Protein AF-A0A3P6R070-F1 (afdb_monomer)

Radius of gyration: 17.07 Å; Cα contacts (8 Å, |Δi|>4): 160; chains: 1; bounding box: 41×32×47 Å

Sequence (135 aa):
MCGYCHNPNDAPEKCVQHISDAIQIIYDHVPRVIVSLTVMLHLEVLRLTDSGHFFCTELHVDECGCESDKGYNNSFLLTSHYHITQACVDYANREIALGNSGKFDKEDFTLVVQPFFRDIVTPPMKVKKFACKLI

InterPro domains:
  IPR038885 Phospholipase B1, membrane-associated [PTHR21325] (1-126)

Organism: Cylicostephanus goldi (NCBI:txid71465)

Mean predicted aligned error: 6.94 Å

Secondary structure (DSSP, 8-state):
-TTTTT-GGGSHHHHHHHHHHHHHHHHHH-SSEEEEEEPPP-TTHHHHHHTT-HHHHHHHHHH-HHHH---TTSHHHHHHHHHHHHHHHHHHHHHHHHHHT-TT-BTTEEEEEE-TTTT--S----SS-------

Structure (mmCIF, N/CA/C/O backbone):
data_AF-A0A3P6R070-F1
#
_entry.id   AF-A0A3P6R070-F1
#
loop_
_atom_site.group_PDB
_atom_site.id
_atom_site.type_symbol
_atom_site.label_atom_id
_atom_site.label_alt_id
_atom_site.label_comp_id
_atom_site.label_asym_id
_atom_site.label_entity_id
_atom_site.label_seq_id
_atom_site.pdbx_PDB_ins_code
_atom_site.Cartn_x
_atom_site.Cartn_y
_atom_site.Cartn_z
_atom_site.occupancy
_atom_site.B_iso_or_equiv
_atom_site.auth_seq_id
_atom_site.auth_comp_id
_atom_site.auth_asym_id
_atom_site.auth_atom_id
_atom_site.pdbx_PDB_model_num
ATOM 1 N N . MET A 1 1 ? -1.897 1.462 -9.364 1.00 83.19 1 MET A N 1
ATOM 2 C CA . MET A 1 1 ? -0.465 1.738 -9.628 1.00 83.19 1 MET A CA 1
ATOM 3 C C . MET A 1 1 ? 0.030 1.273 -10.989 1.00 83.19 1 MET A C 1
ATOM 5 O O . MET A 1 1 ? 0.500 2.126 -11.725 1.00 83.19 1 MET A O 1
ATOM 9 N N . CYS A 1 2 ? -0.102 0.002 -11.383 1.00 84.19 2 CYS A N 1
ATOM 10 C CA . CYS A 1 2 ? 0.348 -0.451 -12.714 1.00 84.19 2 CYS A CA 1
ATOM 11 C C . CYS A 1 2 ? -0.357 0.228 -13.911 1.00 84.19 2 CYS A C 1
ATOM 13 O O . CYS A 1 2 ? 0.205 0.259 -14.996 1.00 84.19 2 CYS A O 1
ATOM 15 N N . GLY A 1 3 ? -1.542 0.822 -13.716 1.00 81.06 3 GLY A N 1
ATOM 16 C CA . GLY A 1 3 ? -2.233 1.663 -14.709 1.00 81.06 3 GLY A CA 1
ATOM 17 C C . GLY A 1 3 ? -1.981 3.174 -14.587 1.00 81.06 3 GLY A C 1
ATOM 18 O O . GLY A 1 3 ? -2.472 3.941 -15.413 1.00 81.06 3 GLY A O 1
ATOM 19 N N . TYR A 1 4 ? -1.202 3.625 -13.592 1.00 83.25 4 TYR A N 1
ATOM 20 C CA . TYR A 1 4 ? -1.056 5.050 -13.252 1.00 83.25 4 TYR A CA 1
ATOM 21 C C . TYR A 1 4 ? -0.528 5.903 -14.413 1.00 83.25 4 TYR A C 1
ATOM 23 O O . TYR A 1 4 ? -0.964 7.039 -14.581 1.00 83.25 4 TYR A O 1
ATOM 31 N N . CYS A 1 5 ? 0.354 5.353 -15.257 1.00 78.56 5 CYS A N 1
ATOM 32 C CA . CYS A 1 5 ? 0.891 6.090 -16.403 1.00 78.56 5 CYS A CA 1
ATOM 33 C C . CYS A 1 5 ? -0.148 6.357 -17.509 1.00 78.56 5 CYS A C 1
ATOM 35 O O . CYS A 1 5 ? 0.060 7.236 -18.343 1.00 78.56 5 CYS A O 1
ATOM 37 N N . HIS A 1 6 ? -1.274 5.637 -17.506 1.00 80.62 6 HIS A N 1
ATOM 38 C CA . HIS A 1 6 ? -2.334 5.757 -18.508 1.00 80.62 6 HIS A CA 1
ATOM 39 C C . HIS A 1 6 ? -3.631 6.346 -17.944 1.00 80.62 6 HIS A C 1
ATOM 41 O O . HIS A 1 6 ? -4.442 6.881 -18.701 1.00 80.62 6 HIS A O 1
ATOM 47 N N . ASN A 1 7 ? -3.845 6.257 -16.630 1.00 82.38 7 ASN A N 1
ATOM 48 C CA . ASN A 1 7 ? -5.106 6.616 -16.000 1.00 82.38 7 ASN A CA 1
ATOM 49 C C . ASN A 1 7 ? -4.891 7.430 -14.709 1.00 82.38 7 ASN A C 1
ATOM 51 O O . ASN A 1 7 ? -4.485 6.877 -13.684 1.00 82.38 7 ASN A O 1
ATOM 55 N N . PRO A 1 8 ? -5.265 8.723 -14.696 1.00 80.81 8 PRO A N 1
ATOM 56 C CA . PRO A 1 8 ? -5.205 9.565 -13.499 1.00 80.81 8 PRO A CA 1
ATOM 57 C C . PRO A 1 8 ? -6.110 9.101 -12.347 1.00 80.81 8 PRO A C 1
ATOM 59 O O . PRO A 1 8 ? -6.052 9.665 -11.254 1.00 80.81 8 PRO A O 1
ATOM 62 N N . ASN A 1 9 ? -7.012 8.141 -12.572 1.00 86.38 9 ASN A N 1
ATOM 63 C CA . ASN A 1 9 ? -7.806 7.536 -11.501 1.00 86.38 9 ASN A CA 1
ATOM 64 C C . ASN A 1 9 ? -7.038 6.487 -10.691 1.00 86.38 9 ASN A C 1
ATOM 66 O O . ASN A 1 9 ? -7.460 6.174 -9.584 1.00 86.38 9 ASN A O 1
ATOM 70 N N . ASP A 1 10 ? -5.886 6.037 -11.186 1.00 85.81 10 ASP A N 1
ATOM 71 C CA . ASP A 1 10 ? -4.997 5.105 -10.487 1.00 85.81 10 ASP A CA 1
ATOM 72 C C . ASP A 1 10 ? -3.898 5.836 -9.698 1.00 85.81 10 ASP A C 1
ATOM 74 O O . ASP A 1 10 ? -2.845 5.262 -9.405 1.00 85.81 10 ASP A O 1
ATOM 78 N N . ALA A 1 11 ? -4.130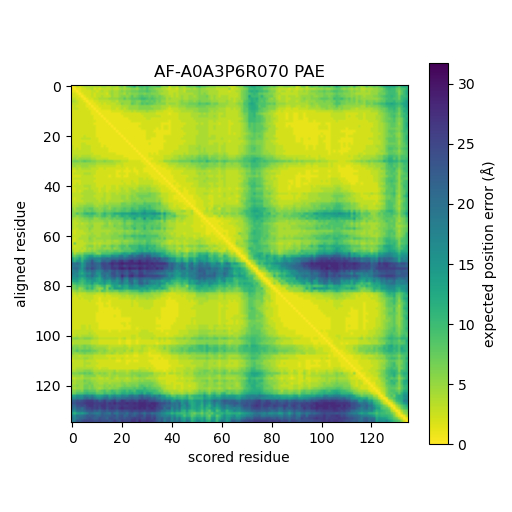 7.119 -9.403 1.00 89.81 11 ALA A N 1
ATOM 79 C CA . ALA A 1 11 ? -3.242 7.956 -8.617 1.00 89.81 11 ALA A CA 1
ATOM 80 C C . ALA A 1 11 ? -3.194 7.501 -7.147 1.00 89.81 11 ALA A C 1
ATOM 82 O O . ALA A 1 11 ? -4.201 7.014 -6.619 1.00 89.81 11 ALA A O 1
ATOM 83 N N . PRO A 1 12 ? -2.049 7.684 -6.462 1.00 94.12 12 PRO A N 1
ATOM 84 C CA . PRO A 1 12 ? -1.871 7.242 -5.082 1.00 94.12 12 PRO A CA 1
ATOM 85 C C . PRO A 1 12 ? -2.966 7.703 -4.119 1.00 94.12 12 PRO A C 1
ATOM 87 O O . PRO A 1 12 ? -3.409 6.921 -3.281 1.00 94.12 12 PRO A O 1
ATOM 90 N N . GLU A 1 13 ? -3.440 8.950 -4.228 1.00 94.69 13 GLU A N 1
ATOM 91 C CA . GLU A 1 13 ? -4.449 9.466 -3.300 1.00 94.69 13 GLU A CA 1
ATOM 92 C C . GLU A 1 13 ? -5.795 8.763 -3.477 1.00 94.69 13 GLU A C 1
ATOM 94 O O . GLU A 1 13 ? -6.410 8.376 -2.485 1.00 94.69 13 GLU A O 1
ATOM 99 N N . LYS A 1 14 ? -6.220 8.531 -4.723 1.00 94.94 14 LYS A N 1
ATOM 100 C CA . LYS A 1 14 ? -7.461 7.805 -5.030 1.00 94.94 14 LYS A CA 1
ATOM 101 C C . LYS A 1 14 ? -7.389 6.355 -4.592 1.00 94.94 14 LYS A C 1
ATOM 103 O O . LYS A 1 14 ? -8.334 5.852 -3.992 1.00 94.94 14 LYS A O 1
ATOM 108 N N . CYS A 1 15 ? -6.270 5.682 -4.848 1.00 94.75 15 CYS A N 1
ATOM 109 C CA . CYS A 1 15 ? -6.112 4.297 -4.426 1.00 94.75 15 CYS A CA 1
ATOM 110 C C . CYS A 1 15 ? -6.146 4.161 -2.893 1.00 94.75 15 CYS A C 1
ATOM 112 O O . CYS A 1 15 ? -6.842 3.287 -2.378 1.00 94.75 15 CYS A O 1
ATOM 114 N N . VAL A 1 16 ? -5.479 5.057 -2.154 1.00 97.31 16 VAL A N 1
ATOM 115 C CA . VAL A 1 16 ? -5.546 5.061 -0.682 1.00 97.31 16 VAL A CA 1
ATOM 116 C C . VAL A 1 16 ? -6.936 5.439 -0.172 1.00 97.31 16 VAL A C 1
ATOM 118 O O . VAL A 1 16 ? -7.382 4.879 0.830 1.00 97.31 16 VAL A O 1
ATOM 121 N N . GLN A 1 17 ? -7.662 6.318 -0.869 1.00 97.38 17 GLN A N 1
ATOM 122 C CA . GLN A 1 17 ? -9.060 6.595 -0.543 1.00 97.38 17 GLN A CA 1
ATOM 123 C C . GLN A 1 17 ? -9.915 5.328 -0.660 1.00 97.38 17 GLN A C 1
ATOM 125 O O . GLN A 1 17 ? -10.610 4.988 0.293 1.00 97.38 17 GLN A O 1
ATOM 130 N N . HIS A 1 18 ? -9.792 4.571 -1.755 1.00 97.00 18 HIS A N 1
ATOM 131 C CA . HIS A 1 18 ? -10.514 3.305 -1.918 1.00 97.00 18 HIS A CA 1
ATOM 132 C C . HIS A 1 18 ? -10.151 2.274 -0.837 1.00 97.00 18 HIS A C 1
ATOM 134 O O . HIS A 1 18 ? -11.029 1.559 -0.355 1.00 97.00 18 HIS A O 1
ATOM 140 N N . ILE A 1 19 ? -8.881 2.211 -0.411 1.00 97.69 19 ILE A N 1
ATOM 141 C CA . ILE A 1 19 ? -8.471 1.383 0.736 1.00 97.69 19 ILE A CA 1
ATOM 142 C C . ILE A 1 19 ? -9.187 1.844 2.007 1.00 97.69 19 ILE A C 1
ATOM 144 O O . ILE A 1 19 ? -9.739 1.020 2.733 1.00 97.69 19 ILE A O 1
ATOM 148 N N . SER A 1 20 ? -9.211 3.151 2.274 1.00 98.31 20 SER A N 1
ATOM 149 C CA . SER A 1 20 ? -9.909 3.713 3.432 1.00 98.31 20 SER A CA 1
ATOM 150 C C . SER A 1 20 ? -11.400 3.368 3.419 1.00 98.31 20 SER A C 1
ATOM 152 O O . SER A 1 20 ? -11.946 2.986 4.451 1.00 98.31 20 SER A O 1
ATOM 154 N N . ASP A 1 21 ? -12.048 3.451 2.257 1.00 98.44 21 ASP A N 1
ATOM 155 C CA . ASP A 1 21 ? -13.467 3.131 2.091 1.00 98.44 21 ASP A CA 1
ATOM 156 C C . ASP A 1 21 ? -13.733 1.636 2.324 1.00 98.44 21 ASP A C 1
ATOM 158 O O . ASP A 1 21 ? -14.673 1.269 3.029 1.00 98.44 21 ASP A O 1
ATOM 162 N N . ALA A 1 22 ? -12.868 0.756 1.812 1.00 98.31 22 ALA A N 1
ATOM 163 C CA . ALA A 1 22 ? -12.960 -0.680 2.063 1.00 98.31 22 ALA A CA 1
ATOM 164 C C . ALA A 1 22 ? -12.778 -1.017 3.554 1.00 98.31 22 ALA A C 1
ATOM 166 O O . ALA A 1 22 ? -13.545 -1.804 4.109 1.00 98.31 22 ALA A O 1
ATOM 167 N N . ILE A 1 23 ? -11.805 -0.394 4.228 1.00 98.25 23 ILE A N 1
ATOM 168 C CA . ILE A 1 23 ? -11.586 -0.577 5.670 1.00 98.25 23 ILE A CA 1
ATOM 169 C C . ILE A 1 23 ? -12.786 -0.055 6.467 1.00 98.25 23 ILE A C 1
ATOM 171 O O . ILE A 1 23 ? -13.177 -0.705 7.432 1.00 98.25 23 ILE A O 1
ATOM 175 N N . GLN A 1 24 ? -13.416 1.047 6.046 1.00 98.19 24 GLN A N 1
ATOM 176 C CA . GLN A 1 24 ? -14.638 1.559 6.673 1.00 98.19 24 GLN A CA 1
ATOM 177 C C . GLN A 1 24 ? -15.768 0.524 6.639 1.00 98.19 24 GLN A C 1
ATOM 179 O O . GLN A 1 24 ? -16.408 0.285 7.660 1.00 98.19 24 GLN A O 1
ATOM 184 N N . ILE A 1 25 ? -15.963 -0.161 5.508 1.00 98.38 25 ILE A N 1
ATOM 185 C CA . ILE A 1 25 ? -16.965 -1.233 5.406 1.00 98.38 25 ILE A CA 1
ATOM 186 C C . ILE A 1 25 ? -16.680 -2.337 6.432 1.00 98.38 25 ILE A C 1
ATOM 188 O O . ILE A 1 25 ? -17.602 -2.793 7.109 1.00 98.38 25 ILE A O 1
ATOM 192 N N . ILE A 1 26 ? -15.419 -2.757 6.580 1.00 97.81 26 ILE A N 1
ATOM 193 C CA . ILE A 1 26 ? -15.034 -3.777 7.568 1.00 97.81 26 ILE A CA 1
ATOM 194 C C . ILE A 1 26 ? -15.260 -3.246 8.991 1.00 97.81 26 ILE A C 1
ATOM 196 O O . ILE A 1 26 ? -15.826 -3.951 9.823 1.00 97.81 26 ILE A O 1
ATOM 200 N N . TYR A 1 27 ? -14.867 -2.001 9.256 1.00 97.12 27 TYR A N 1
ATOM 201 C CA . TYR A 1 27 ? -15.014 -1.331 10.548 1.00 97.12 27 TYR A CA 1
ATOM 202 C C . TYR A 1 27 ? -16.472 -1.277 11.020 1.00 97.12 27 TYR A C 1
ATOM 204 O O . TYR A 1 27 ? -16.741 -1.498 12.206 1.00 97.12 27 TYR A O 1
ATOM 212 N N . ASP A 1 28 ? -17.402 -1.042 10.093 1.00 97.06 28 ASP A N 1
ATOM 213 C CA . ASP A 1 28 ? -18.833 -0.913 10.374 1.00 97.06 28 ASP A CA 1
ATOM 214 C C . ASP A 1 28 ? -19.534 -2.267 10.578 1.00 97.06 28 ASP A C 1
ATOM 216 O O . ASP A 1 28 ? -20.506 -2.348 11.330 1.00 97.06 28 ASP A O 1
ATOM 220 N N . HIS A 1 29 ? -19.054 -3.340 9.936 1.00 97.50 29 HIS A N 1
ATOM 221 C CA . HIS A 1 29 ? -19.799 -4.606 9.844 1.00 97.50 29 HIS A CA 1
ATOM 222 C C . HIS A 1 29 ? -19.124 -5.813 10.507 1.00 97.50 29 HIS A C 1
ATOM 224 O O . HIS A 1 29 ? -19.788 -6.828 10.725 1.00 97.50 29 HIS A O 1
ATOM 230 N N . VAL A 1 30 ? -17.828 -5.745 10.824 1.00 97.00 30 VAL A N 1
ATOM 231 C CA . VAL A 1 30 ? -17.066 -6.887 11.350 1.00 97.00 30 VAL A CA 1
ATOM 232 C C . VAL A 1 30 ? -16.565 -6.581 12.766 1.00 97.00 30 VAL A C 1
ATOM 234 O O . VAL A 1 30 ? -15.633 -5.793 12.931 1.00 97.00 30 VAL A O 1
ATOM 237 N N . PRO A 1 31 ? -17.151 -7.197 13.809 1.00 94.81 31 PRO A N 1
ATOM 238 C CA . PRO A 1 31 ? -16.688 -7.014 15.181 1.00 94.81 31 PRO A CA 1
ATOM 239 C C . PRO A 1 31 ? -15.441 -7.860 15.469 1.00 94.81 31 PRO A C 1
ATOM 241 O O . PRO A 1 31 ? -15.327 -8.985 14.975 1.00 94.81 31 PRO A O 1
ATOM 244 N N . ARG A 1 32 ? -14.565 -7.378 16.363 1.00 96.12 32 ARG A N 1
ATOM 245 C CA . ARG A 1 32 ? -13.368 -8.100 16.854 1.00 96.12 32 ARG A CA 1
ATOM 246 C C . ARG A 1 32 ? -12.427 -8.543 15.731 1.00 96.12 32 ARG A C 1
ATOM 248 O O . ARG A 1 32 ? -12.164 -9.736 15.570 1.00 96.12 32 ARG A O 1
ATOM 255 N N . VAL A 1 33 ? -11.913 -7.589 14.959 1.00 96.75 33 VAL A N 1
ATOM 256 C CA . VAL A 1 33 ? -11.037 -7.872 13.812 1.00 96.75 33 VAL A CA 1
ATOM 257 C C . VAL A 1 33 ? -9.757 -7.043 13.838 1.00 96.75 33 VAL A C 1
ATOM 259 O O . VAL A 1 33 ? -9.730 -5.896 14.275 1.00 96.75 33 VAL A O 1
ATOM 262 N N . ILE A 1 34 ? -8.683 -7.652 13.345 1.00 96.56 34 ILE A N 1
ATOM 263 C CA . ILE A 1 34 ? -7.418 -6.983 13.059 1.00 96.56 34 ILE A CA 1
ATOM 264 C C . ILE A 1 34 ? -7.310 -6.902 11.541 1.00 96.56 34 ILE A C 1
ATOM 266 O O . ILE A 1 34 ? -7.248 -7.935 10.872 1.00 96.56 34 ILE A O 1
ATOM 270 N N . VAL A 1 35 ? -7.288 -5.690 10.996 1.00 97.44 35 VAL A N 1
ATOM 271 C CA . VAL A 1 35 ? -6.994 -5.473 9.578 1.00 97.44 35 VAL A CA 1
ATOM 272 C C . VAL A 1 35 ? -5.497 -5.222 9.443 1.00 97.44 35 VAL A C 1
ATOM 274 O O . VAL A 1 35 ? -4.980 -4.266 10.011 1.00 97.44 35 VAL A O 1
ATOM 277 N N . SER A 1 36 ? -4.791 -6.078 8.702 1.00 96.81 36 SER A N 1
ATOM 278 C CA . SER A 1 36 ? -3.372 -5.881 8.384 1.00 96.81 36 SER A CA 1
ATOM 279 C C . SER A 1 36 ? -3.241 -5.311 6.979 1.00 96.81 36 SER A C 1
ATOM 281 O O . SER A 1 36 ? -3.585 -5.986 6.010 1.00 96.81 36 SER A O 1
ATOM 283 N N . LEU A 1 37 ? -2.738 -4.085 6.867 1.00 96.94 37 LEU A N 1
ATOM 284 C CA . LEU A 1 37 ? -2.474 -3.417 5.598 1.00 96.94 37 LEU A CA 1
ATOM 285 C C . LEU A 1 37 ? -0.972 -3.444 5.311 1.00 96.94 37 LEU A C 1
ATOM 287 O O . LEU A 1 37 ? -0.183 -2.807 6.008 1.00 96.94 37 LEU A O 1
ATOM 291 N N . THR A 1 38 ? -0.567 -4.169 4.275 1.00 96.00 38 THR A N 1
ATOM 292 C CA . THR A 1 38 ? 0.792 -4.095 3.729 1.00 96.00 38 THR A CA 1
ATOM 293 C C . THR A 1 38 ? 0.879 -2.940 2.751 1.00 96.00 38 THR A C 1
ATOM 295 O O . THR A 1 38 ? 0.084 -2.886 1.816 1.00 96.00 38 THR A O 1
ATOM 298 N N . VAL A 1 39 ? 1.847 -2.051 2.953 1.00 95.88 39 VAL A N 1
ATOM 299 C CA . VAL A 1 39 ? 1.984 -0.860 2.109 1.00 95.88 39 VAL A CA 1
ATOM 300 C C . VAL A 1 39 ? 2.434 -1.190 0.685 1.00 95.88 39 VAL A C 1
ATOM 302 O O . VAL A 1 39 ? 3.010 -2.253 0.430 1.00 95.88 39 VAL A O 1
ATOM 305 N N . MET A 1 40 ? 2.239 -0.229 -0.214 1.00 94.12 40 MET A N 1
ATOM 306 C CA . MET A 1 40 ? 2.650 -0.280 -1.607 1.00 94.12 40 MET A CA 1
ATOM 307 C C . MET A 1 40 ? 4.131 -0.643 -1.749 1.00 94.12 40 MET A C 1
ATOM 309 O O . MET A 1 40 ? 5.012 -0.065 -1.105 1.00 94.12 40 MET A O 1
ATOM 313 N N . LEU A 1 41 ? 4.391 -1.604 -2.634 1.00 91.75 41 LEU A N 1
ATOM 314 C CA . LEU A 1 41 ? 5.735 -2.031 -2.999 1.00 91.75 41 LEU A CA 1
ATOM 315 C C . LEU A 1 41 ? 6.321 -1.150 -4.110 1.00 91.75 41 LEU A C 1
ATOM 317 O O . LEU A 1 41 ? 5.591 -0.593 -4.929 1.00 91.75 41 LEU A O 1
ATOM 321 N N . HIS A 1 42 ? 7.647 -1.060 -4.179 1.00 88.62 42 HIS A N 1
ATOM 322 C CA . HIS A 1 42 ? 8.318 -0.412 -5.306 1.00 88.62 42 HIS A CA 1
ATOM 323 C C . HIS A 1 42 ? 8.245 -1.275 -6.559 1.00 88.62 42 HIS A C 1
ATOM 325 O O . HIS A 1 42 ? 8.917 -2.302 -6.643 1.00 88.62 42 HIS A O 1
ATOM 331 N N . LEU A 1 43 ? 7.474 -0.846 -7.558 1.00 86.69 43 LEU A N 1
ATOM 332 C CA . LEU A 1 43 ? 7.317 -1.607 -8.803 1.00 86.69 43 LEU A CA 1
ATOM 333 C C . LEU A 1 43 ? 8.645 -1.834 -9.550 1.00 86.69 43 LEU A C 1
ATOM 335 O O . LEU A 1 43 ? 8.765 -2.820 -10.269 1.00 86.69 43 LEU A O 1
ATOM 339 N N . GLU A 1 44 ? 9.685 -1.031 -9.307 1.00 81.06 44 GLU A N 1
ATOM 340 C CA . GLU A 1 44 ? 11.021 -1.246 -9.892 1.00 81.06 44 GLU A CA 1
ATOM 341 C C . GLU A 1 44 ? 11.649 -2.606 -9.520 1.00 81.06 44 GLU A C 1
ATOM 343 O O . GLU A 1 44 ? 12.494 -3.130 -10.253 1.00 81.06 44 GLU A O 1
ATOM 348 N N . VAL A 1 45 ? 11.183 -3.240 -8.435 1.00 82.38 45 VAL A N 1
ATOM 349 C CA . VAL A 1 45 ? 11.579 -4.602 -8.044 1.00 82.38 45 VAL A CA 1
ATOM 350 C C . VAL A 1 45 ? 11.238 -5.644 -9.120 1.00 82.38 45 VAL A C 1
ATOM 352 O O . VAL A 1 45 ? 11.899 -6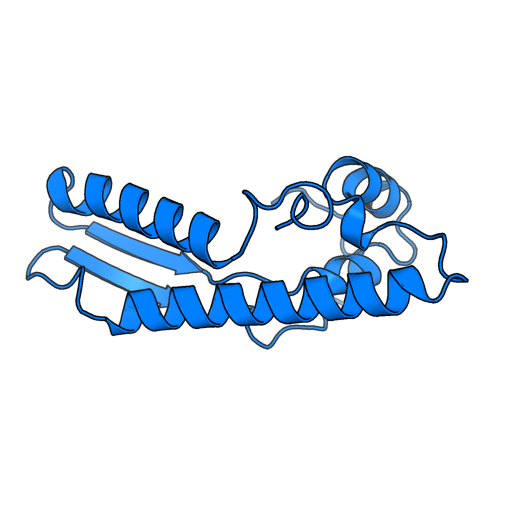.686 -9.215 1.00 82.38 45 VAL A O 1
ATOM 355 N N . LEU A 1 46 ? 10.227 -5.370 -9.955 1.00 81.38 46 LEU A N 1
ATOM 356 C CA . LEU A 1 46 ? 9.807 -6.255 -11.039 1.00 81.38 46 LEU A CA 1
ATOM 357 C C . LEU A 1 46 ? 10.928 -6.420 -12.069 1.00 81.38 46 LEU A C 1
ATOM 359 O O . LEU A 1 46 ? 11.203 -7.539 -12.480 1.00 81.38 46 LEU A O 1
ATOM 363 N N . ARG A 1 47 ? 11.704 -5.370 -12.371 1.00 78.38 47 ARG A N 1
ATOM 364 C CA . ARG A 1 47 ? 12.827 -5.447 -13.329 1.00 78.38 47 ARG A CA 1
ATOM 365 C C . ARG A 1 47 ? 13.910 -6.433 -12.909 1.00 78.38 47 ARG A C 1
ATOM 367 O O . ARG A 1 47 ? 14.457 -7.166 -13.734 1.00 78.38 47 ARG A O 1
ATOM 374 N N . LEU A 1 48 ? 14.236 -6.443 -11.617 1.00 77.81 48 LEU A N 1
ATOM 375 C CA . LEU A 1 48 ? 15.204 -7.385 -11.054 1.00 77.81 48 LEU A CA 1
ATOM 376 C C . LEU A 1 48 ? 14.649 -8.812 -11.053 1.00 77.81 48 LEU A C 1
ATOM 378 O O . LEU A 1 48 ? 15.404 -9.761 -11.251 1.00 77.81 48 LEU A O 1
ATOM 382 N N . THR A 1 49 ? 13.338 -8.949 -10.867 1.00 78.06 49 THR A N 1
ATOM 383 C CA . THR A 1 49 ? 12.630 -10.234 -10.892 1.00 78.06 49 THR A CA 1
ATOM 384 C C . THR A 1 49 ? 12.508 -10.793 -12.317 1.00 78.06 49 THR A C 1
ATOM 386 O O . THR A 1 49 ? 12.628 -12.001 -12.519 1.00 78.06 49 THR A O 1
ATOM 389 N N . ASP A 1 50 ? 12.362 -9.921 -13.314 1.00 78.88 50 ASP A N 1
ATOM 390 C CA . ASP A 1 50 ? 12.221 -10.273 -14.731 1.00 78.88 50 ASP A CA 1
ATOM 391 C C . ASP A 1 50 ? 13.536 -10.690 -15.380 1.00 78.88 50 ASP A C 1
ATOM 393 O O . ASP A 1 50 ? 13.549 -11.424 -16.375 1.00 78.88 50 ASP A O 1
ATOM 397 N N . SER A 1 51 ? 14.655 -10.214 -14.835 1.00 76.88 51 SER A N 1
ATOM 398 C CA . SER A 1 51 ? 15.983 -10.426 -15.399 1.00 76.88 51 SER A CA 1
ATOM 399 C C . SER A 1 51 ? 16.306 -11.917 -15.537 1.00 76.88 51 SER A C 1
ATOM 401 O O . SER A 1 51 ? 16.426 -12.651 -14.558 1.00 76.88 51 SER A O 1
ATOM 403 N N . GLY A 1 52 ? 16.451 -12.380 -16.782 1.00 73.31 52 GLY A N 1
ATOM 404 C CA . GLY A 1 52 ? 16.735 -13.785 -17.095 1.00 73.31 52 GLY A CA 1
ATOM 405 C C . GLY A 1 52 ? 15.522 -14.725 -17.028 1.00 73.31 52 GLY A C 1
ATOM 406 O O . GLY A 1 52 ? 15.695 -15.936 -17.180 1.00 73.31 52 GLY A O 1
ATOM 407 N N . HIS A 1 53 ? 14.306 -14.195 -16.850 1.00 80.19 53 HIS A N 1
ATOM 408 C CA . HIS A 1 53 ? 13.070 -14.963 -16.711 1.00 80.19 53 HIS A CA 1
ATOM 409 C C . HIS A 1 53 ? 12.018 -14.546 -17.754 1.00 80.19 53 HIS A C 1
ATOM 411 O O . HIS A 1 53 ? 11.218 -13.643 -17.526 1.00 80.19 53 HIS A O 1
ATOM 417 N N . PHE A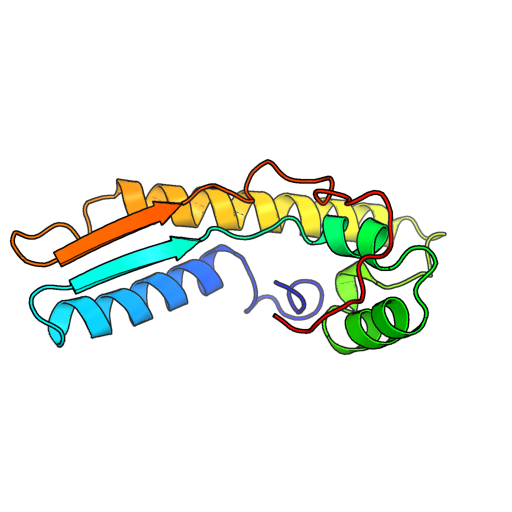 1 54 ? 11.976 -15.256 -18.892 1.00 81.88 54 PHE A N 1
ATOM 418 C CA . PHE A 1 54 ? 11.055 -14.965 -20.007 1.00 81.88 54 PHE A CA 1
ATOM 419 C C . PHE A 1 54 ? 9.582 -14.897 -19.572 1.00 81.88 54 PHE A C 1
ATOM 421 O O . PHE A 1 54 ? 8.890 -13.945 -19.902 1.00 81.88 54 PHE A O 1
ATOM 428 N N . PHE A 1 55 ? 9.129 -15.857 -18.761 1.00 82.88 55 PHE A N 1
ATOM 429 C CA . PHE A 1 55 ? 7.756 -15.867 -18.247 1.00 82.88 55 PHE A CA 1
ATOM 430 C C . PHE A 1 55 ? 7.414 -14.617 -17.417 1.00 82.88 55 PHE A C 1
ATOM 432 O O . PHE A 1 55 ? 6.333 -14.071 -17.579 1.00 82.88 55 PHE A O 1
ATOM 439 N N . CYS A 1 56 ? 8.333 -14.151 -16.565 1.00 81.31 56 CYS A N 1
ATOM 440 C CA . CYS A 1 56 ? 8.127 -12.943 -15.759 1.00 81.31 56 CYS A CA 1
ATOM 441 C C . CYS A 1 56 ? 8.049 -11.687 -16.633 1.00 81.31 56 CYS A C 1
ATOM 443 O O . CYS A 1 56 ? 7.167 -10.859 -16.449 1.00 81.31 56 CYS A O 1
ATOM 445 N N . THR A 1 57 ? 8.940 -11.596 -17.628 1.00 82.75 57 THR A N 1
ATOM 446 C CA . THR A 1 57 ? 8.936 -10.492 -18.594 1.00 82.75 57 THR A CA 1
ATOM 447 C C . THR A 1 57 ? 7.591 -10.387 -19.311 1.00 82.75 57 THR A C 1
ATOM 449 O O . THR A 1 57 ? 7.028 -9.302 -19.355 1.00 82.75 57 THR A O 1
ATOM 452 N N . GLU A 1 58 ? 7.080 -11.484 -19.875 1.00 82.88 58 GLU A N 1
ATOM 453 C CA . GLU A 1 58 ? 5.805 -11.454 -20.607 1.00 82.88 58 GLU A CA 1
ATOM 454 C C . GLU A 1 58 ? 4.634 -11.127 -19.670 1.00 82.88 58 GLU A C 1
ATOM 456 O O . GLU A 1 58 ? 3.822 -10.262 -19.981 1.00 82.88 58 GLU A O 1
ATOM 461 N N . LEU A 1 59 ? 4.598 -11.741 -18.480 1.00 84.25 59 LEU A N 1
ATOM 462 C CA . LEU A 1 59 ? 3.553 -11.489 -17.487 1.00 84.25 59 LEU A CA 1
ATOM 463 C C . LEU A 1 59 ? 3.482 -10.008 -17.092 1.00 84.25 59 LEU A C 1
ATOM 465 O O . LEU A 1 59 ? 2.410 -9.412 -17.115 1.00 84.25 59 LEU A O 1
ATOM 469 N N . HIS A 1 60 ? 4.616 -9.394 -16.750 1.00 83.44 60 HIS A N 1
ATOM 470 C CA . HIS A 1 60 ? 4.620 -8.001 -16.310 1.00 83.44 60 HIS A CA 1
ATOM 471 C C . HIS A 1 60 ? 4.437 -7.005 -17.456 1.00 83.44 60 HIS A C 1
ATOM 473 O O . HIS A 1 60 ? 3.957 -5.907 -17.191 1.00 83.44 60 HIS A O 1
ATOM 479 N N . VAL A 1 61 ? 4.737 -7.371 -18.709 1.00 82.12 61 VAL A N 1
ATOM 480 C CA . VAL A 1 61 ? 4.332 -6.572 -19.881 1.00 82.12 61 VAL A CA 1
ATOM 481 C C . VAL A 1 61 ? 2.815 -6.426 -19.949 1.00 82.12 61 VAL A C 1
ATOM 483 O O . VAL A 1 61 ? 2.329 -5.312 -20.151 1.00 82.12 61 VAL A O 1
ATOM 486 N N . ASP A 1 62 ? 2.082 -7.509 -19.705 1.00 80.31 62 ASP A N 1
ATOM 487 C CA . ASP A 1 62 ? 0.620 -7.495 -19.723 1.00 80.31 62 ASP A CA 1
ATOM 488 C C . ASP A 1 62 ? 0.022 -6.860 -18.453 1.00 80.31 62 ASP A C 1
ATOM 490 O O . ASP A 1 62 ? -0.912 -6.060 -18.532 1.00 80.31 62 ASP A O 1
ATOM 494 N N . GLU A 1 63 ? 0.554 -7.185 -17.272 1.00 83.00 63 GLU A N 1
ATOM 495 C CA . GLU A 1 63 ? -0.013 -6.751 -15.985 1.00 83.00 63 GLU A CA 1
ATOM 496 C C . GLU A 1 63 ? 0.435 -5.347 -15.552 1.00 83.00 63 GLU A C 1
ATOM 498 O O . GLU A 1 63 ? -0.312 -4.619 -14.890 1.00 83.00 63 GLU A O 1
ATOM 503 N N . CYS A 1 64 ? 1.662 -4.954 -15.901 1.00 81.56 64 CYS A N 1
ATOM 504 C CA . CYS A 1 64 ? 2.307 -3.735 -15.421 1.00 81.56 64 CYS A CA 1
ATOM 505 C C . CYS A 1 64 ? 3.128 -3.028 -16.507 1.00 81.56 64 CYS A C 1
ATOM 507 O O . CYS A 1 64 ? 4.255 -2.588 -16.268 1.00 81.5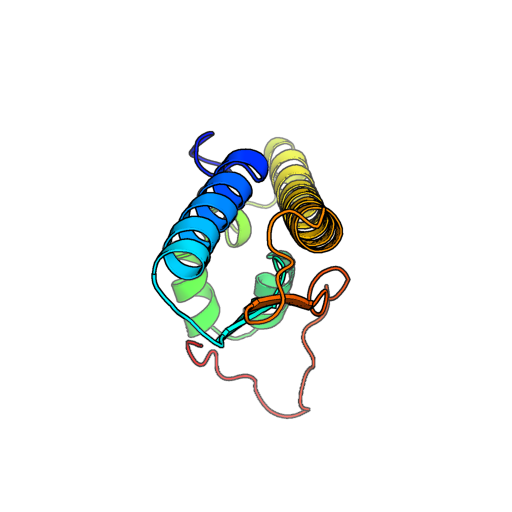6 64 CYS A O 1
ATOM 509 N N . GLY A 1 65 ? 2.513 -2.849 -17.682 1.00 74.38 65 GLY A N 1
ATOM 510 C CA . GLY A 1 65 ? 3.121 -2.260 -18.881 1.00 74.38 65 GLY A CA 1
ATOM 511 C C . GLY A 1 65 ? 3.893 -0.952 -18.665 1.00 74.38 65 GLY A C 1
ATOM 512 O O . GLY A 1 65 ? 4.886 -0.705 -19.343 1.00 74.38 65 GLY A O 1
ATOM 513 N N . CYS A 1 66 ? 3.483 -0.128 -17.694 1.00 75.06 66 CYS A N 1
ATOM 514 C CA . CYS A 1 66 ? 4.181 1.112 -17.349 1.00 75.06 66 CYS A CA 1
ATOM 515 C C . CYS A 1 66 ? 5.622 0.889 -16.836 1.00 75.06 66 CYS A C 1
ATOM 517 O O . CYS A 1 66 ? 6.476 1.753 -17.030 1.00 75.06 66 CYS A O 1
ATOM 519 N N . GLU A 1 67 ? 5.886 -0.232 -16.159 1.00 72.88 67 GLU A N 1
ATOM 520 C CA . GLU A 1 67 ? 7.181 -0.542 -15.535 1.00 72.88 67 GLU A CA 1
ATOM 521 C C . GLU A 1 67 ? 8.063 -1.452 -16.408 1.00 72.88 67 GLU A C 1
ATOM 523 O O . GLU A 1 67 ? 9.295 -1.347 -16.389 1.00 72.88 67 GLU A O 1
ATOM 528 N N . SER A 1 68 ? 7.429 -2.321 -17.197 1.00 68.31 68 SER A N 1
ATOM 529 C CA . SER A 1 68 ? 8.048 -3.360 -18.028 1.00 68.31 68 SER A CA 1
ATOM 530 C C . SER A 1 68 ? 8.407 -2.919 -19.456 1.00 68.31 68 SER A C 1
ATOM 532 O O . SER A 1 68 ? 9.035 -3.695 -20.181 1.00 68.31 68 SER A O 1
ATOM 534 N N . ASP A 1 69 ? 8.021 -1.714 -19.893 1.00 63.12 69 ASP A N 1
ATOM 535 C CA . ASP A 1 69 ? 8.336 -1.208 -21.238 1.00 63.12 69 ASP A CA 1
ATOM 536 C C . ASP A 1 69 ? 9.859 -1.059 -21.441 1.00 63.12 69 ASP A C 1
ATOM 538 O O . ASP A 1 69 ? 10.549 -0.334 -20.715 1.00 63.12 69 ASP A O 1
ATOM 542 N N . LYS A 1 70 ? 10.386 -1.768 -22.452 1.00 54.94 70 LYS A N 1
ATOM 543 C CA . LYS A 1 70 ? 11.818 -1.847 -22.777 1.00 54.94 70 LYS A CA 1
ATOM 544 C C . LYS A 1 70 ? 12.306 -0.789 -23.776 1.00 54.94 70 LYS A C 1
ATOM 546 O O . LYS A 1 70 ? 13.474 -0.814 -24.174 1.00 54.94 70 LYS A O 1
ATOM 551 N N . GLY A 1 71 ? 11.454 0.145 -24.200 1.00 52.69 71 GLY A N 1
ATOM 552 C CA . GLY A 1 71 ? 11.788 1.254 -25.104 1.00 52.69 71 GLY A CA 1
ATOM 553 C C . GLY A 1 71 ? 12.658 2.355 -24.472 1.00 52.69 71 GLY A C 1
ATOM 554 O O . GLY A 1 71 ? 12.329 3.530 -24.557 1.00 52.69 71 GLY A O 1
ATOM 555 N N . TYR A 1 72 ? 13.783 2.005 -23.842 1.00 48.56 72 TYR A N 1
ATOM 556 C CA . TYR A 1 72 ? 14.547 2.832 -22.887 1.00 48.56 72 TYR A CA 1
ATOM 557 C C . TYR A 1 72 ? 15.272 4.085 -23.426 1.00 48.56 72 TYR A C 1
ATOM 559 O O . TYR A 1 72 ? 15.996 4.734 -22.674 1.00 48.56 72 TYR A O 1
ATOM 567 N N . ASN A 1 73 ? 15.120 4.451 -24.702 1.00 43.62 73 ASN A N 1
ATOM 568 C CA . ASN A 1 73 ? 15.974 5.463 -25.346 1.00 43.62 73 ASN A CA 1
ATOM 569 C C . ASN A 1 73 ? 15.311 6.842 -25.548 1.00 43.62 73 ASN A C 1
ATOM 571 O O . ASN A 1 73 ? 15.793 7.641 -26.348 1.00 43.62 73 ASN A O 1
ATOM 575 N N . ASN A 1 74 ? 14.202 7.134 -24.857 1.00 46.91 74 ASN A N 1
ATOM 576 C CA . ASN A 1 74 ? 13.463 8.391 -25.012 1.00 46.91 74 ASN A CA 1
ATOM 577 C C . ASN A 1 74 ? 13.310 9.131 -23.669 1.00 46.91 74 ASN A C 1
ATOM 579 O O . ASN A 1 74 ? 12.893 8.548 -22.668 1.00 46.91 74 ASN A O 1
ATOM 583 N N . SER A 1 75 ? 13.625 10.429 -23.648 1.00 52.38 75 SER A N 1
ATOM 584 C CA . SER A 1 75 ? 13.662 11.295 -22.453 1.00 52.38 75 SER A CA 1
ATOM 585 C C . SER A 1 75 ? 12.342 11.346 -21.668 1.00 52.38 75 SER A C 1
ATOM 587 O O . SER A 1 75 ? 12.354 11.572 -20.462 1.00 52.38 75 SER A O 1
ATOM 589 N N . PHE A 1 76 ? 11.220 11.061 -22.329 1.00 49.78 76 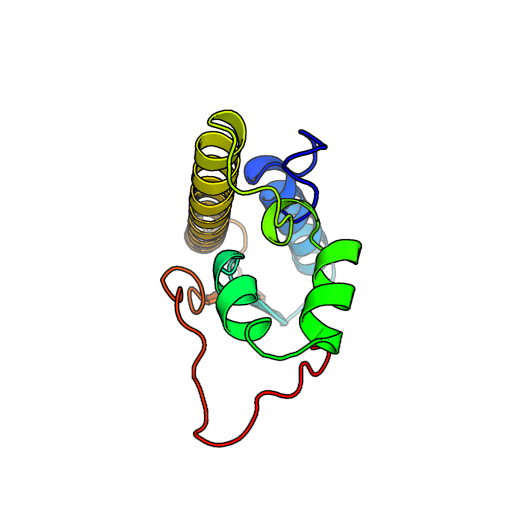PHE A N 1
ATOM 590 C CA . PHE A 1 76 ? 9.884 10.954 -21.740 1.00 49.78 76 PHE A CA 1
ATOM 591 C C . PHE A 1 76 ? 9.750 9.816 -20.703 1.00 49.78 76 PHE A C 1
ATOM 593 O O . PHE A 1 76 ? 9.001 9.939 -19.735 1.00 49.78 76 PHE A O 1
ATOM 600 N N . LEU A 1 77 ? 10.502 8.719 -20.851 1.00 49.16 77 LEU A N 1
ATOM 601 C CA . LEU A 1 77 ? 10.391 7.543 -19.977 1.00 49.16 77 LEU A CA 1
ATOM 602 C C . LEU A 1 77 ? 11.280 7.611 -18.727 1.00 49.16 77 LEU A C 1
ATOM 604 O O . LEU A 1 77 ? 10.928 7.015 -17.713 1.00 49.16 77 LEU A O 1
ATOM 608 N N . LEU A 1 78 ? 12.366 8.396 -18.740 1.00 52.94 78 LEU A N 1
ATOM 609 C CA . LEU A 1 78 ? 13.086 8.760 -17.507 1.00 52.94 78 LEU A CA 1
ATOM 610 C C . LEU A 1 78 ? 12.171 9.548 -16.564 1.00 52.94 78 LEU A C 1
ATOM 612 O O . LEU A 1 78 ? 12.173 9.320 -15.356 1.00 52.94 78 LEU A O 1
ATOM 616 N N . THR A 1 79 ? 11.343 10.424 -17.138 1.00 58.88 79 THR A N 1
ATOM 617 C CA . THR A 1 79 ? 10.267 11.109 -16.426 1.00 58.88 79 THR A CA 1
ATOM 618 C C . THR A 1 79 ? 9.212 10.100 -15.962 1.00 58.88 79 THR A C 1
ATOM 620 O O . THR A 1 79 ? 8.938 10.049 -14.774 1.00 58.88 79 THR A O 1
ATOM 623 N N . SER A 1 80 ? 8.696 9.211 -16.819 1.00 60.28 80 SER A N 1
ATOM 624 C CA . SER A 1 80 ? 7.695 8.202 -16.408 1.00 60.28 80 SER A CA 1
ATOM 625 C C . SER A 1 80 ? 8.163 7.279 -15.266 1.00 60.28 80 SER A C 1
ATOM 627 O O . SER A 1 80 ? 7.451 7.110 -14.280 1.00 60.28 80 SER A O 1
ATOM 629 N N . HIS A 1 81 ? 9.386 6.744 -15.334 1.00 63.66 81 HIS A N 1
ATOM 630 C CA . HIS A 1 81 ? 9.952 5.903 -14.273 1.00 63.66 81 HIS A CA 1
ATOM 631 C C . HIS A 1 81 ? 10.116 6.674 -12.962 1.00 63.66 81 HIS A C 1
ATOM 633 O O . HIS A 1 81 ? 9.665 6.218 -11.915 1.00 63.66 81 HIS A O 1
ATOM 639 N N . TYR A 1 82 ? 10.694 7.881 -13.021 1.00 67.12 82 TYR A N 1
ATOM 640 C CA . TYR A 1 82 ? 10.774 8.751 -11.850 1.00 67.12 82 TYR A CA 1
ATOM 641 C C . TYR A 1 82 ? 9.380 9.004 -11.255 1.00 67.12 82 TYR A C 1
ATOM 643 O O . TYR A 1 82 ? 9.207 8.946 -10.041 1.00 67.12 82 TYR A O 1
ATOM 651 N N . HIS A 1 83 ? 8.364 9.198 -12.098 1.00 77.69 83 HIS A N 1
ATOM 652 C CA . HIS A 1 83 ? 6.987 9.404 -11.660 1.00 77.69 83 HIS A CA 1
ATOM 653 C C . HIS A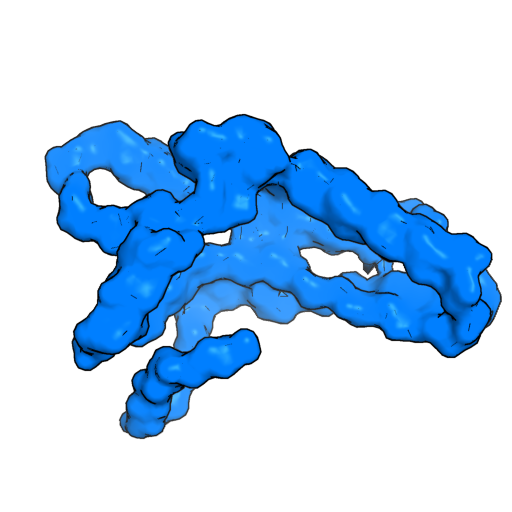 1 83 ? 6.370 8.150 -11.019 1.00 77.69 83 HIS A C 1
ATOM 655 O O . HIS A 1 83 ? 5.652 8.293 -10.033 1.00 77.69 83 HIS A O 1
ATOM 661 N N . ILE A 1 84 ? 6.653 6.941 -11.515 1.00 83.75 84 ILE A N 1
ATOM 662 C CA . ILE A 1 84 ? 6.150 5.684 -10.931 1.00 83.75 84 ILE A CA 1
ATOM 663 C C . ILE A 1 84 ? 6.821 5.388 -9.594 1.00 83.75 84 ILE A C 1
ATOM 665 O O . ILE A 1 84 ? 6.112 5.118 -8.624 1.00 83.75 84 ILE A O 1
ATOM 669 N N . THR A 1 85 ? 8.150 5.486 -9.502 1.00 86.25 85 THR A N 1
ATOM 670 C CA . THR A 1 85 ? 8.869 5.280 -8.235 1.00 86.25 85 THR A CA 1
ATOM 671 C C . THR A 1 85 ? 8.382 6.276 -7.180 1.00 86.25 85 THR A C 1
ATOM 673 O O . THR A 1 85 ? 8.036 5.883 -6.067 1.00 86.25 85 THR A O 1
ATOM 676 N N . GLN A 1 86 ? 8.260 7.564 -7.533 1.00 89.06 86 GLN A N 1
ATOM 677 C CA . GLN A 1 86 ? 7.722 8.576 -6.616 1.00 89.06 86 GLN A CA 1
ATOM 678 C C . GLN A 1 86 ? 6.262 8.304 -6.240 1.00 89.06 86 GLN A C 1
ATOM 680 O O . GLN A 1 86 ? 5.903 8.456 -5.076 1.00 89.06 86 GLN A O 1
ATOM 685 N N . ALA A 1 87 ? 5.428 7.861 -7.181 1.00 90.88 87 ALA A N 1
ATOM 686 C CA . ALA A 1 87 ? 4.041 7.524 -6.890 1.00 90.88 87 ALA A CA 1
ATOM 687 C C . ALA A 1 87 ? 3.917 6.297 -5.970 1.00 90.88 87 ALA A C 1
ATOM 689 O O . ALA A 1 87 ? 3.057 6.298 -5.094 1.00 90.88 87 ALA A O 1
ATOM 690 N N . CYS A 1 88 ? 4.788 5.288 -6.096 1.00 92.62 88 CYS A N 1
ATOM 691 C CA . CYS A 1 88 ? 4.832 4.157 -5.161 1.00 92.62 88 CYS A CA 1
ATOM 692 C C . CYS A 1 88 ? 5.205 4.620 -3.744 1.00 92.62 88 CYS A C 1
ATOM 694 O O . CYS A 1 88 ? 4.559 4.220 -2.776 1.00 92.62 88 CYS A O 1
ATOM 696 N N . VAL A 1 89 ? 6.195 5.515 -3.619 1.00 94.25 89 VAL A N 1
ATOM 697 C CA . VAL A 1 89 ? 6.584 6.115 -2.331 1.00 94.25 89 VAL A CA 1
ATOM 698 C C . VAL A 1 89 ? 5.452 6.957 -1.738 1.00 94.25 89 VAL A C 1
ATOM 700 O O . VAL A 1 89 ? 5.164 6.831 -0.548 1.00 94.25 89 VAL A O 1
ATOM 703 N N . ASP A 1 90 ? 4.803 7.804 -2.542 1.00 95.44 90 ASP A N 1
ATOM 704 C CA . ASP A 1 90 ? 3.665 8.620 -2.101 1.00 95.44 90 ASP A CA 1
ATOM 705 C C . ASP A 1 90 ? 2.512 7.735 -1.616 1.00 95.44 90 ASP A C 1
ATOM 707 O O . ASP A 1 90 ? 1.973 7.960 -0.534 1.00 95.44 90 ASP A O 1
ATOM 711 N N . TYR A 1 91 ? 2.195 6.670 -2.356 1.00 96.25 91 TYR A N 1
ATOM 712 C CA . TYR A 1 91 ? 1.192 5.686 -1.958 1.00 96.25 91 TYR A CA 1
ATOM 713 C C . TYR A 1 91 ? 1.535 5.078 -0.597 1.00 96.25 91 TYR A C 1
ATOM 715 O O . TYR A 1 91 ? 0.743 5.198 0.339 1.00 96.25 91 TYR A O 1
ATOM 723 N N . ALA A 1 92 ? 2.727 4.492 -0.452 1.00 97.25 92 ALA A N 1
ATOM 724 C CA . ALA A 1 92 ? 3.135 3.849 0.794 1.00 97.25 92 ALA A CA 1
ATOM 725 C C . ALA A 1 92 ? 3.094 4.825 1.982 1.00 97.25 92 ALA A C 1
ATOM 727 O O . ALA A 1 92 ? 2.606 4.488 3.060 1.00 97.25 92 ALA A O 1
ATOM 728 N N . ASN A 1 93 ? 3.550 6.068 1.792 1.00 97.62 93 ASN A N 1
ATOM 729 C CA . ASN A 1 93 ? 3.503 7.091 2.837 1.00 97.62 93 ASN A CA 1
ATOM 730 C C . ASN A 1 93 ? 2.060 7.469 3.215 1.00 97.62 93 ASN A C 1
ATOM 732 O O . ASN A 1 93 ? 1.780 7.692 4.393 1.00 97.62 93 ASN A O 1
ATOM 736 N N . ARG A 1 94 ? 1.137 7.526 2.249 1.00 97.88 94 ARG A N 1
ATOM 737 C CA . ARG A 1 94 ? -0.288 7.788 2.502 1.00 97.88 94 ARG A CA 1
ATOM 738 C C . ARG A 1 94 ? -0.964 6.643 3.253 1.00 97.88 94 ARG A C 1
ATOM 740 O O . ARG A 1 94 ? -1.777 6.912 4.130 1.00 97.88 94 ARG A O 1
ATOM 747 N N . GLU A 1 95 ? -0.612 5.390 2.976 1.00 98.06 95 GLU A N 1
ATOM 748 C CA . GLU A 1 95 ? -1.097 4.239 3.753 1.00 98.06 95 GLU A CA 1
ATOM 749 C C . GLU A 1 95 ? -0.573 4.261 5.190 1.00 98.06 95 GLU A C 1
ATOM 751 O O . GLU A 1 95 ? -1.333 4.038 6.131 1.00 98.06 95 GLU A O 1
ATOM 756 N N . ILE A 1 96 ? 0.706 4.595 5.379 1.00 97.88 96 ILE A N 1
ATOM 757 C CA . ILE A 1 96 ? 1.295 4.787 6.712 1.00 97.88 96 ILE A CA 1
ATOM 758 C C . ILE A 1 96 ? 0.575 5.919 7.451 1.00 97.88 96 ILE A C 1
ATOM 760 O O . ILE A 1 96 ? 0.215 5.766 8.617 1.00 97.88 96 ILE A O 1
ATOM 764 N N . ALA A 1 97 ? 0.317 7.041 6.776 1.00 98.00 97 ALA A N 1
ATOM 765 C CA . ALA A 1 97 ? -0.440 8.150 7.346 1.00 98.00 97 ALA A CA 1
ATOM 766 C C . ALA A 1 97 ? -1.876 7.743 7.709 1.00 98.00 97 ALA A C 1
ATOM 768 O O . ALA A 1 97 ? -2.367 8.149 8.759 1.00 98.00 97 ALA A O 1
ATOM 769 N N . LEU A 1 98 ? -2.531 6.909 6.891 1.00 97.75 98 LEU A N 1
ATOM 770 C CA . LEU A 1 98 ? -3.853 6.364 7.194 1.00 97.75 98 LEU A CA 1
ATOM 771 C C . LEU A 1 98 ? -3.826 5.516 8.472 1.00 97.75 98 LEU A C 1
ATOM 773 O O . LEU A 1 98 ? -4.668 5.722 9.344 1.00 97.75 98 LEU A O 1
ATOM 777 N N . GLY A 1 99 ? -2.841 4.627 8.618 1.00 96.00 99 GLY A N 1
ATOM 778 C CA . GLY A 1 99 ? -2.641 3.844 9.843 1.00 96.00 99 GLY A CA 1
ATOM 779 C C . GLY A 1 99 ? -2.414 4.709 11.077 1.00 96.00 99 GLY A C 1
ATOM 780 O O . GLY A 1 99 ? -3.006 4.473 12.121 1.00 96.00 99 GLY A O 1
ATOM 781 N N . ASN A 1 100 ? -1.617 5.767 10.937 1.00 96.31 100 ASN A N 1
ATOM 782 C CA . ASN A 1 100 ? -1.288 6.678 12.034 1.00 96.31 100 ASN A CA 1
ATOM 783 C C . ASN A 1 100 ? -2.383 7.720 12.327 1.00 96.31 100 ASN A C 1
ATOM 785 O O . ASN A 1 100 ? -2.241 8.506 13.261 1.00 96.31 100 ASN A O 1
ATOM 789 N N . SER A 1 101 ? -3.450 7.773 11.526 1.00 95.94 101 SER A N 1
ATOM 790 C CA . SER A 1 101 ? -4.492 8.801 11.649 1.00 95.94 101 SER A CA 1
ATOM 791 C C . SER A 1 101 ? -5.420 8.605 12.849 1.00 95.94 101 SER A C 1
ATOM 793 O O . SER A 1 101 ? -6.150 9.527 13.204 1.00 95.94 101 SER A O 1
ATOM 795 N N . GLY A 1 102 ? -5.451 7.401 13.428 1.00 93.56 102 GLY A N 1
ATOM 796 C CA . GLY A 1 102 ? -6.416 7.013 14.458 1.00 93.56 102 GLY A CA 1
ATOM 797 C C . GLY A 1 102 ? -7.853 6.847 13.950 1.00 93.56 102 GLY A C 1
ATOM 798 O O . GLY A 1 102 ? -8.750 6.562 14.739 1.00 93.56 102 GLY A O 1
ATOM 799 N N . LYS A 1 103 ? -8.100 6.991 12.635 1.00 95.50 103 LYS A N 1
ATOM 800 C CA . LYS A 1 103 ? -9.443 6.877 12.032 1.00 95.50 103 LYS A CA 1
ATOM 801 C C . LYS A 1 103 ? -10.133 5.548 12.361 1.00 95.50 103 LYS A C 1
ATOM 803 O O . LYS A 1 103 ? -11.355 5.513 12.462 1.00 95.50 103 LYS A O 1
ATOM 808 N N . PHE A 1 104 ? -9.361 4.471 12.493 1.00 96.31 104 PHE A N 1
ATOM 809 C CA . PHE A 1 104 ? -9.871 3.110 12.660 1.00 96.31 104 PHE A CA 1
ATOM 810 C C . PHE A 1 104 ? -9.500 2.481 14.007 1.00 96.31 10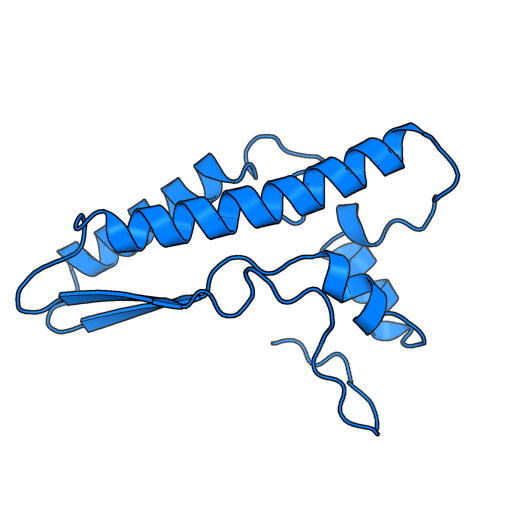4 PHE A C 1
ATOM 812 O O . PHE A 1 104 ? -9.404 1.261 14.102 1.00 96.31 104 PHE A O 1
ATOM 819 N N . ASP A 1 105 ? -9.312 3.293 15.046 1.00 90.00 105 ASP A N 1
ATOM 820 C CA . ASP A 1 105 ? -9.026 2.796 16.391 1.00 90.00 105 ASP A CA 1
ATOM 821 C C . ASP A 1 105 ? -10.310 2.709 17.228 1.00 90.00 105 ASP A C 1
ATOM 823 O O . ASP A 1 105 ? -10.951 3.720 17.523 1.00 90.00 105 ASP A O 1
ATOM 827 N N . LYS A 1 106 ? -10.681 1.491 17.643 1.00 92.56 106 LYS A N 1
ATOM 828 C CA . LYS A 1 106 ? -11.710 1.236 18.669 1.00 92.56 106 LYS A CA 1
ATOM 829 C C . LYS A 1 106 ? -11.3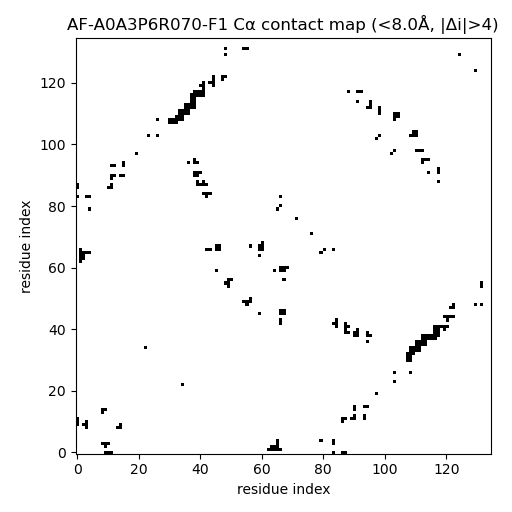62 -0.012 19.481 1.00 92.56 106 LYS A C 1
ATOM 831 O O . LYS A 1 106 ? -10.444 -0.750 19.147 1.00 92.56 106 LYS A O 1
ATOM 836 N N . GLU A 1 107 ? -12.102 -0.268 20.555 1.00 94.56 107 GLU A N 1
ATOM 837 C CA . GLU A 1 107 ? -11.785 -1.352 21.499 1.00 94.56 107 GLU A CA 1
ATOM 838 C C . GLU A 1 107 ? -11.729 -2.751 20.861 1.00 94.56 107 GLU A C 1
ATOM 840 O O . GLU A 1 107 ? -10.948 -3.597 21.293 1.00 94.56 107 GLU A O 1
ATOM 845 N N . ASP A 1 108 ? -12.540 -3.005 19.833 1.00 95.44 108 ASP A N 1
ATOM 846 C CA . ASP A 1 108 ? -12.670 -4.308 19.180 1.00 95.44 108 ASP A CA 1
ATOM 847 C C . ASP A 1 108 ? -12.225 -4.302 17.708 1.00 95.44 108 ASP A C 1
ATOM 849 O O . ASP A 1 108 ? -12.570 -5.203 16.942 1.00 95.44 108 ASP A O 1
ATOM 853 N N . PHE A 1 109 ? -11.456 -3.299 17.289 1.00 97.00 109 PHE A N 1
ATOM 854 C CA . PHE A 1 109 ? -10.918 -3.223 15.936 1.00 97.00 109 PHE A CA 1
ATOM 855 C C . PHE A 1 109 ? -9.600 -2.473 15.940 1.00 97.00 109 PHE A C 1
ATOM 857 O O . PHE A 1 109 ? -9.469 -1.425 16.566 1.00 97.00 109 PHE A O 1
ATOM 864 N N . THR A 1 110 ? -8.637 -2.971 15.175 1.00 95.19 110 THR A N 1
ATOM 865 C CA . THR A 1 110 ? -7.393 -2.241 14.948 1.00 95.19 110 THR A CA 1
ATOM 866 C C . THR A 1 110 ? -6.926 -2.391 13.507 1.00 95.19 110 THR A C 1
ATOM 868 O O . THR A 1 110 ? -7.048 -3.463 12.901 1.00 95.19 110 THR A O 1
ATOM 871 N N . LEU A 1 111 ? -6.392 -1.299 12.962 1.00 97.38 111 LEU A N 1
ATOM 872 C CA . LEU A 1 111 ? -5.672 -1.282 11.698 1.00 97.38 111 LEU A CA 1
ATOM 873 C C . LEU A 1 111 ? -4.169 -1.336 11.983 1.00 97.38 111 LEU A C 1
ATOM 875 O O . LEU A 1 111 ? -3.598 -0.414 12.559 1.00 97.38 111 LEU A O 1
ATOM 879 N N . VAL A 1 112 ? -3.511 -2.394 11.520 1.00 96.44 112 VAL A N 1
ATOM 880 C CA . VAL A 1 112 ? -2.057 -2.544 11.586 1.00 96.44 112 VAL A CA 1
ATOM 881 C C . VAL A 1 112 ? -1.480 -2.270 10.207 1.00 96.44 112 VAL A C 1
ATOM 883 O O . VAL A 1 112 ? -1.686 -3.052 9.281 1.00 96.44 112 VAL A O 1
ATOM 886 N N . VAL A 1 113 ? -0.731 -1.176 10.064 1.00 97.50 113 VAL A N 1
ATOM 887 C CA . VAL A 1 113 ? -0.004 -0.879 8.823 1.00 97.50 113 VAL A CA 1
ATOM 888 C C . VAL A 1 113 ? 1.416 -1.421 8.906 1.00 97.50 113 VAL A C 1
ATOM 890 O O . VAL A 1 113 ? 2.169 -1.113 9.828 1.00 97.50 113 VAL A O 1
ATOM 893 N N . GLN A 1 114 ? 1.787 -2.232 7.921 1.00 96.31 114 GLN A N 1
ATOM 894 C CA . GLN A 1 114 ? 3.080 -2.891 7.829 1.00 96.31 114 GLN A CA 1
ATOM 895 C C . GLN A 1 114 ? 3.907 -2.252 6.707 1.00 96.31 114 GLN A C 1
ATOM 897 O O . GLN A 1 114 ? 3.660 -2.527 5.528 1.00 96.31 114 GLN A O 1
ATOM 902 N N . PRO A 1 115 ? 4.922 -1.431 7.038 1.00 93.69 115 PRO A N 1
ATOM 903 C CA . PRO A 1 115 ? 5.704 -0.689 6.054 1.00 93.69 115 PRO A CA 1
ATOM 904 C C . PRO A 1 115 ? 6.784 -1.551 5.376 1.00 93.69 115 PRO A C 1
ATOM 906 O O . PRO A 1 115 ? 7.846 -1.047 5.025 1.00 93.69 115 PRO A O 1
ATOM 909 N N . PHE A 1 116 ? 6.551 -2.859 5.213 1.00 89.00 116 PHE A N 1
ATOM 910 C CA . PHE A 1 116 ? 7.584 -3.810 4.798 1.00 89.00 116 PHE A CA 1
ATOM 911 C C . PHE A 1 116 ? 8.221 -3.445 3.463 1.00 89.00 116 PHE A C 1
ATOM 913 O O . PHE A 1 116 ? 9.438 -3.496 3.349 1.00 89.00 116 PHE A O 1
ATOM 920 N N . PHE A 1 117 ? 7.422 -3.047 2.474 1.00 87.69 117 PHE A N 1
ATOM 921 C CA . PHE A 1 117 ? 7.919 -2.800 1.124 1.00 87.69 117 PHE A CA 1
ATOM 922 C C . PHE A 1 117 ? 8.308 -1.346 0.845 1.00 87.69 117 PHE A C 1
ATOM 924 O O . PHE A 1 117 ? 8.833 -1.072 -0.230 1.00 87.69 117 PHE A O 1
ATOM 931 N N . ARG A 1 118 ? 8.121 -0.426 1.804 1.00 91.19 118 ARG A N 1
ATOM 932 C CA . ARG A 1 118 ? 8.326 1.019 1.595 1.00 91.19 118 ARG A CA 1
ATOM 933 C C . ARG A 1 118 ? 9.749 1.373 1.166 1.00 91.19 118 ARG A C 1
ATOM 935 O O . ARG A 1 118 ? 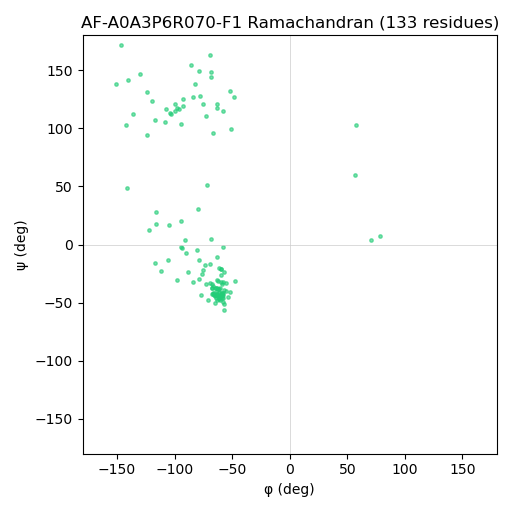9.932 2.326 0.419 1.00 91.19 118 ARG A O 1
ATOM 942 N N . ASP A 1 119 ? 10.734 0.610 1.631 1.00 90.19 119 ASP A N 1
ATOM 943 C CA . ASP A 1 119 ? 12.163 0.824 1.361 1.00 90.19 119 ASP A CA 1
ATOM 944 C C . ASP A 1 119 ? 12.831 -0.392 0.695 1.00 90.19 119 ASP A C 1
ATOM 946 O O . ASP A 1 119 ? 14.058 -0.479 0.623 1.00 90.19 119 ASP A O 1
ATOM 950 N N . ILE A 1 120 ? 12.038 -1.356 0.210 1.00 86.25 120 ILE A N 1
ATOM 951 C CA . ILE A 1 120 ? 12.558 -2.543 -0.477 1.00 86.25 120 ILE A CA 1
ATOM 952 C C . ILE A 1 120 ? 12.556 -2.288 -1.980 1.00 86.25 120 ILE A C 1
ATOM 954 O O . ILE A 1 120 ? 11.524 -2.381 -2.636 1.00 86.25 120 ILE A O 1
ATOM 958 N N . VAL A 1 121 ? 13.748 -2.027 -2.509 1.00 83.56 121 VAL A N 1
ATOM 959 C CA . VAL A 1 121 ? 14.008 -1.835 -3.948 1.00 83.56 121 VAL A CA 1
ATOM 960 C C . VAL A 1 121 ? 14.725 -3.032 -4.584 1.00 83.56 121 VAL A C 1
ATOM 962 O O . VAL A 1 121 ? 14.767 -3.186 -5.800 1.00 83.56 121 VAL A O 1
ATOM 965 N N . THR A 1 122 ? 15.258 -3.926 -3.747 1.00 83.00 122 THR A N 1
ATOM 966 C CA . THR A 1 122 ? 15.944 -5.152 -4.164 1.00 83.00 122 THR A CA 1
ATOM 967 C C . THR A 1 122 ? 15.195 -6.353 -3.596 1.00 83.00 122 THR A C 1
ATOM 969 O O . THR A 1 122 ? 15.042 -6.437 -2.373 1.00 83.00 122 THR A O 1
ATOM 972 N N . PRO A 1 123 ? 14.748 -7.311 -4.428 1.00 76.94 123 PRO A N 1
ATOM 973 C CA . PRO A 1 123 ? 14.032 -8.471 -3.925 1.00 76.94 123 PRO A CA 1
ATOM 974 C C . PRO A 1 123 ? 14.982 -9.366 -3.112 1.00 76.94 123 PRO A C 1
ATOM 976 O O . PRO A 1 123 ? 16.153 -9.516 -3.476 1.00 76.94 123 PRO A O 1
ATOM 979 N N . PRO A 1 124 ? 14.514 -10.007 -2.025 1.00 72.94 124 PRO A N 1
ATOM 980 C CA . PRO A 1 124 ? 15.323 -10.953 -1.267 1.00 72.94 124 PRO A CA 1
ATOM 981 C C . PRO A 1 124 ? 15.618 -12.194 -2.121 1.00 72.94 124 PRO A C 1
ATOM 983 O O . PRO A 1 124 ? 14.825 -13.131 -2.213 1.00 72.94 124 PRO A O 1
ATOM 986 N N . MET A 1 125 ? 16.778 -12.205 -2.771 1.00 63.50 125 MET A N 1
ATOM 987 C CA . MET A 1 125 ? 17.197 -13.297 -3.643 1.00 63.50 125 MET A CA 1
ATOM 988 C C . MET A 1 125 ? 17.635 -14.517 -2.823 1.00 63.50 125 MET A C 1
ATOM 990 O O . MET A 1 125 ? 18.609 -14.464 -2.073 1.00 63.50 125 MET A O 1
ATOM 994 N N . LYS A 1 126 ? 16.984 -15.671 -3.020 1.00 61.81 126 LYS A N 1
ATOM 995 C CA . LYS A 1 126 ? 17.598 -16.966 -2.682 1.00 61.81 126 LYS A CA 1
ATOM 996 C C . LYS A 1 126 ? 18.514 -17.379 -3.832 1.00 61.81 126 LYS A C 1
ATOM 998 O O . LYS A 1 126 ? 18.128 -17.277 -4.992 1.00 61.81 126 LYS A O 1
ATOM 1003 N N . VAL A 1 127 ? 19.697 -17.911 -3.512 1.00 54.38 127 VAL A N 1
ATOM 1004 C CA . VAL A 1 127 ? 20.800 -18.252 -4.447 1.00 54.38 127 VAL A CA 1
ATOM 1005 C C . VAL A 1 127 ? 20.408 -19.248 -5.564 1.00 54.38 127 VAL A C 1
ATOM 1007 O O . VAL A 1 127 ? 21.209 -19.546 -6.443 1.00 54.38 127 VAL A O 1
ATOM 1010 N N . LYS A 1 128 ? 19.169 -19.755 -5.605 1.00 49.69 128 LYS A N 1
ATOM 1011 C CA . LYS A 1 128 ? 18.651 -20.570 -6.709 1.00 49.69 128 LYS A CA 1
ATOM 1012 C C . LYS A 1 128 ? 17.182 -20.234 -6.987 1.00 49.69 128 LYS A C 1
ATOM 1014 O O . LYS A 1 128 ? 16.307 -20.720 -6.283 1.00 49.69 128 LYS A O 1
ATOM 1019 N N . LYS A 1 129 ? 16.972 -19.461 -8.061 1.00 49.12 129 LYS A N 1
ATOM 1020 C CA . LYS A 1 129 ? 15.727 -19.262 -8.827 1.00 49.12 129 LYS A CA 1
ATOM 1021 C C . LYS A 1 129 ? 14.528 -18.749 -8.016 1.00 49.12 129 LYS A C 1
ATOM 1023 O O . LYS A 1 129 ? 13.807 -19.534 -7.403 1.00 49.12 129 LYS A O 1
ATOM 1028 N N . PHE A 1 130 ? 14.222 -17.458 -8.146 1.00 52.31 130 PHE A N 1
ATOM 1029 C CA . PHE A 1 130 ? 12.812 -17.080 -8.153 1.00 52.31 130 PHE A CA 1
ATOM 1030 C C . PHE A 1 130 ? 12.203 -17.741 -9.396 1.00 52.31 130 PHE A C 1
ATOM 1032 O O . PHE A 1 130 ? 12.640 -17.518 -10.519 1.00 52.31 130 PHE A O 1
ATOM 1039 N N . ALA A 1 131 ? 11.251 -18.643 -9.199 1.00 55.47 131 ALA A N 1
ATOM 1040 C CA . ALA A 1 131 ? 10.204 -18.768 -10.193 1.00 55.47 131 ALA A CA 1
ATOM 1041 C C . ALA A 1 131 ? 9.277 -17.588 -9.901 1.00 55.47 131 ALA A C 1
ATOM 1043 O O . ALA A 1 131 ? 8.896 -17.454 -8.736 1.00 55.47 131 ALA A O 1
ATOM 1044 N N . CYS A 1 132 ? 8.933 -16.751 -10.889 1.00 60.19 132 CYS A N 1
ATOM 1045 C CA . CYS A 1 132 ? 7.693 -15.976 -10.791 1.00 60.19 132 CYS A CA 1
ATOM 1046 C C . CYS A 1 132 ? 6.590 -16.966 -10.451 1.00 60.19 132 CYS A C 1
ATOM 1048 O O . CYS A 1 132 ? 6.141 -17.735 -11.300 1.00 60.19 132 CYS A O 1
ATOM 1050 N N . LYS A 1 133 ? 6.238 -17.025 -9.178 1.00 49.56 133 LYS A N 1
ATOM 1051 C CA . LYS A 1 133 ? 5.023 -17.652 -8.712 1.00 49.56 133 LYS A CA 1
ATOM 1052 C C . LYS A 1 133 ? 4.095 -16.475 -8.506 1.00 49.56 133 LYS A C 1
ATOM 1054 O O . LYS A 1 133 ? 4.471 -15.567 -7.768 1.00 49.56 133 LYS A O 1
ATOM 1059 N N . LEU A 1 134 ? 2.957 -16.481 -9.201 1.00 38.22 134 LEU A N 1
ATOM 1060 C CA . LEU A 1 134 ? 1.869 -15.566 -8.878 1.00 38.22 134 LEU A CA 1
ATOM 1061 C C . LEU A 1 134 ? 1.639 -15.656 -7.364 1.00 38.22 134 LEU A C 1
ATOM 1063 O O . LEU A 1 134 ? 1.564 -16.768 -6.825 1.00 38.22 134 LEU A O 1
ATOM 1067 N N . ILE A 1 135 ? 1.656 -14.501 -6.702 1.00 40.44 135 ILE A N 1
ATOM 1068 C CA . ILE A 1 135 ? 1.271 -14.373 -5.294 1.00 40.44 135 ILE A CA 1
ATOM 1069 C C . ILE A 1 135 ? -0.234 -14.608 -5.200 1.00 40.44 135 ILE A C 1
ATOM 1071 O O . ILE A 1 135 ? -0.955 -14.084 -6.078 1.00 40.44 135 ILE A O 1
#

Nearest PDB structures (foldseek):
  7un9-assembly1_K  TM=4.598E-01  e=3.307E+00  Sphingobacterium faecium
  7un9-assembly1_G  TM=3.158E-01  e=8.370E+00  Sphingobacterium faecium
  5hxa-assembly1_A-2  TM=1.742E-01  e=4.794E+00  Paraburkholderia xenovorans LB400

Solvent-accessible surface area (backbone atoms only — not comparable to full-atom values): 7916 Å² total; per-residue (Å²): 94,55,52,34,89,82,33,82,75,34,34,42,69,53,49,49,48,53,50,52,54,53,50,48,55,45,67,75,73,49,80,71,42,76,47,77,44,74,35,43,53,40,68,70,28,52,60,70,64,23,62,95,31,69,70,42,44,55,51,35,40,76,67,24,41,74,75,54,63,80,79,81,88,46,79,70,51,62,52,49,50,53,50,49,55,52,40,27,47,50,28,18,51,50,44,47,49,54,46,71,61,56,82,60,67,53,100,49,35,42,60,47,61,41,70,73,28,61,82,42,65,68,73,91,78,62,102,71,71,83,68,85,63,87,129

Foldseek 3Di:
DLCVVPDVCPFLVNVLVVVVVVVVVCLVPPFQDEAEAEAFAQPLQLVVQCVPPPVSLVVCCVVRVLNSDPPPPDPVNVVSSVVSRVRSLVNRVSLVCVQVVCPRDDPRYHYHYDDPRNPDNHDPDDPDDDDPDPD

pLDDT: mean 82.84, std 16.02, range [38.22, 98.44]